Protein AF-A0A949DYC9-F1 (afdb_monomer)

Sequence (50 aa):
MKIERFEDIEAWQLARELARKVYRLTKKPEFAKDY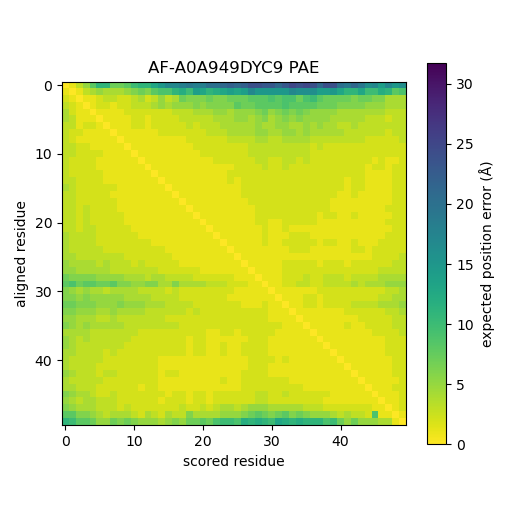GLKRQIQDAAGSSMH

Nearest PDB structures (foldseek):
  1wu0-assembly1_A  TM=5.819E-01  e=1.562E+00  Bacillus sp. PS3
  6wr4-assembly1_A  TM=6.062E-01  e=6.724E+00  Homo sapiens
  7jlo-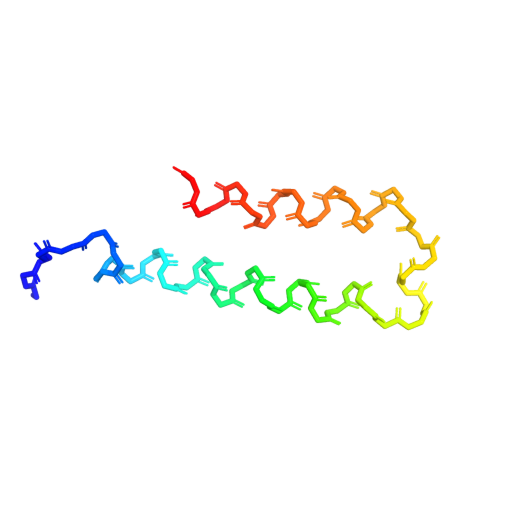assembly1_A  TM=6.187E-01  e=9.840E+00  Homo sapiens
  8tsh-assembly1_I  TM=4.752E-01  e=8.667E+00  Caldimonas thermodepolymerans

Solvent-accessible surface area (backbone atoms only — not comparable to full-atom values): 2911 Å² total; per-residue (Å²): 133,86,73,87,49,76,78,63,37,62,69,44,49,51,27,51,52,51,28,52,51,49,58,56,56,40,62,36,78,83,42,50,72,40,61,66,63,41,47,55,53,50,51,58,34,51,53,62,65,109

Radius of gyration: 13.31 Å; Cα contacts (8 Å, |Δi|>4): 28; chains: 1; bounding box: 31×14×37 Å

Foldseek 3Di:
DDDPDPCVPPQLVVLVVQLVVLVVVCPPPVNVVVPPVSVVSNVVSVVSND

Secondary structure (DSSP, 8-state):
----SGGG-HHHHHHHHHHHHHHHHTTSHHHHT-HHHHHHHHHHHHHTT-

pLDDT: mean 96.04, std 3.99, range [77.06, 98.38]

Mean predicted aligned error: 2.81 Å

Structure (mmCIF, N/CA/C/O backbone):
data_AF-A0A949DYC9-F1
#
_entry.id   AF-A0A949DYC9-F1
#
loop_
_atom_site.group_PDB
_atom_site.id
_atom_site.type_symbol
_atom_site.label_atom_id
_atom_site.label_alt_id
_atom_site.label_comp_id
_atom_site.label_asym_id
_atom_site.label_entity_id
_atom_site.label_seq_id
_atom_site.pdbx_PDB_ins_code
_atom_site.Cartn_x
_atom_site.Cartn_y
_atom_site.Cartn_z
_atom_site.occupancy
_atom_site.B_iso_or_equiv
_atom_site.auth_seq_id
_atom_site.auth_comp_id
_atom_site.auth_asym_id
_atom_site.auth_atom_id
_atom_site.pdbx_PDB_model_num
ATOM 1 N N . MET A 1 1 ? -21.214 -4.145 16.903 1.00 77.06 1 MET A N 1
ATOM 2 C CA . MET A 1 1 ? -19.988 -4.930 17.158 1.00 77.06 1 MET A CA 1
ATOM 3 C C . MET A 1 1 ? -19.128 -4.124 18.112 1.00 77.06 1 MET A C 1
ATOM 5 O O . MET A 1 1 ? -18.985 -2.930 17.882 1.00 77.06 1 MET A O 1
ATOM 9 N N . LYS A 1 2 ? -18.651 -4.711 19.210 1.00 90.00 2 LYS A N 1
ATOM 10 C CA . LYS A 1 2 ? -17.741 -4.012 20.123 1.00 90.00 2 LYS A CA 1
ATOM 11 C C . LYS A 1 2 ? -16.329 -4.134 19.545 1.00 90.00 2 LYS A C 1
ATOM 13 O O . LYS A 1 2 ? -15.921 -5.241 19.223 1.00 90.00 2 LYS A O 1
ATOM 18 N N . ILE A 1 3 ? -15.647 -3.008 19.357 1.00 95.38 3 ILE A N 1
ATOM 19 C CA . ILE A 1 3 ? -14.240 -2.963 18.944 1.00 95.38 3 ILE A CA 1
ATOM 20 C C . ILE A 1 3 ? -13.423 -3.074 20.229 1.00 95.38 3 ILE A C 1
ATOM 22 O O . ILE A 1 3 ? -13.535 -2.205 21.095 1.00 95.38 3 ILE A O 1
ATOM 26 N N . GLU A 1 4 ? -12.656 -4.148 20.383 1.00 96.50 4 GLU A N 1
ATOM 27 C CA . GLU A 1 4 ? -11.777 -4.350 21.543 1.00 96.50 4 GLU A CA 1
ATOM 28 C C . GLU A 1 4 ? -10.308 -4.145 21.174 1.00 96.50 4 GLU A C 1
ATOM 30 O O . GLU A 1 4 ? -9.475 -3.867 22.038 1.00 96.50 4 GLU A O 1
ATOM 35 N N . ARG A 1 5 ? -9.996 -4.230 19.879 1.00 95.75 5 ARG A N 1
ATOM 36 C CA . ARG A 1 5 ? -8.672 -4.019 19.308 1.00 95.75 5 ARG A CA 1
ATOM 37 C C . ARG A 1 5 ? -8.746 -3.240 18.003 1.00 95.75 5 ARG A C 1
ATOM 39 O O . ARG A 1 5 ? -9.758 -3.240 17.311 1.00 95.75 5 ARG A O 1
ATOM 46 N N 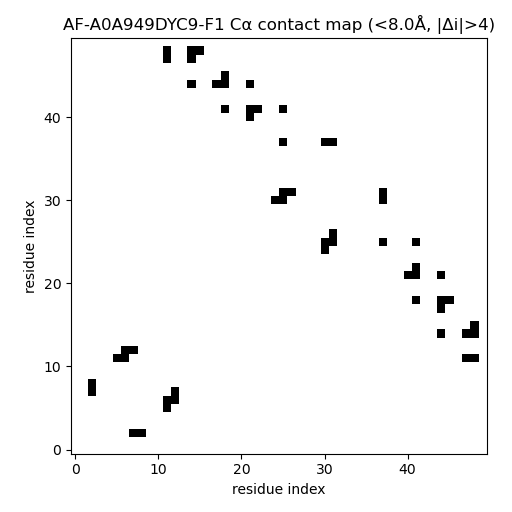. PHE A 1 6 ? -7.630 -2.627 17.622 1.00 91.44 6 PHE A N 1
ATOM 47 C CA . PHE A 1 6 ? -7.511 -1.919 16.347 1.00 91.44 6 PHE A CA 1
ATOM 48 C C . PHE A 1 6 ? -7.794 -2.831 15.144 1.00 91.44 6 PHE A C 1
ATOM 50 O O . PHE A 1 6 ? -8.439 -2.416 14.185 1.00 91.44 6 PHE A O 1
ATOM 57 N N . GLU A 1 7 ? -7.389 -4.100 15.220 1.00 94.00 7 GLU A N 1
ATOM 58 C CA . GLU A 1 7 ? -7.617 -5.068 14.149 1.00 94.00 7 GLU A CA 1
ATOM 59 C C . GLU A 1 7 ? -9.087 -5.464 13.968 1.00 94.00 7 GLU A C 1
ATOM 61 O O . GLU A 1 7 ? -9.413 -6.057 12.941 1.00 94.00 7 GLU A O 1
ATOM 66 N N . ASP A 1 8 ? -9.974 -5.124 14.910 1.00 95.88 8 ASP A N 1
ATOM 67 C CA . ASP A 1 8 ? -11.420 -5.344 14.779 1.00 95.88 8 ASP A CA 1
ATOM 68 C C . ASP A 1 8 ? -12.081 -4.298 13.867 1.00 95.88 8 ASP A C 1
ATOM 70 O O . ASP A 1 8 ? -13.224 -4.474 13.443 1.00 95.88 8 ASP A O 1
ATOM 74 N N . ILE A 1 9 ? -11.386 -3.197 13.555 1.00 95.94 9 ILE A N 1
ATOM 75 C CA . ILE A 1 9 ? -11.892 -2.158 12.659 1.00 95.94 9 ILE A CA 1
ATOM 76 C C . ILE A 1 9 ? -11.946 -2.722 11.236 1.00 95.94 9 ILE A C 1
ATOM 78 O O . ILE A 1 9 ? -10.916 -2.973 10.611 1.00 95.94 9 ILE A O 1
ATOM 82 N N . GLU A 1 10 ? -13.154 -2.860 10.690 1.00 96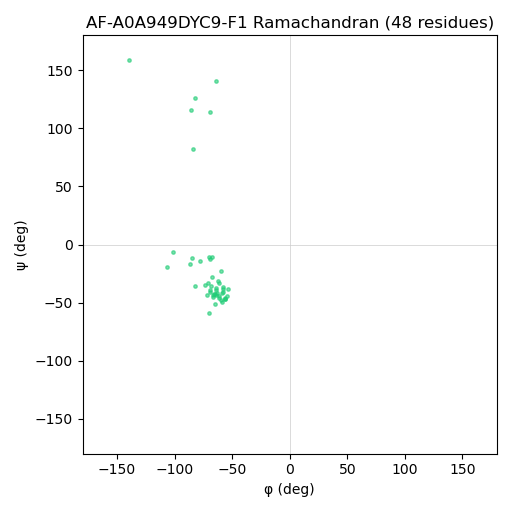.00 10 GLU A N 1
ATOM 83 C CA . GLU A 1 10 ? -13.385 -3.386 9.337 1.00 96.00 10 GLU A CA 1
ATOM 84 C C . GLU A 1 10 ? -12.587 -2.616 8.272 1.00 96.00 10 GLU A C 1
ATOM 86 O O . GLU A 1 10 ? -11.917 -3.219 7.435 1.00 96.00 10 GLU A O 1
ATOM 91 N N . ALA A 1 11 ? -12.564 -1.281 8.349 1.00 95.56 11 ALA A N 1
ATOM 92 C CA . ALA A 1 11 ? -11.777 -0.452 7.435 1.00 95.56 11 ALA A CA 1
ATOM 93 C C . ALA A 1 11 ? -10.275 -0.795 7.469 1.00 95.56 11 ALA A C 1
ATOM 95 O O . ALA A 1 11 ? -9.634 -0.851 6.418 1.00 95.56 11 ALA A O 1
ATOM 96 N N . TRP A 1 12 ? -9.718 -1.097 8.647 1.00 96.38 12 TRP A N 1
ATOM 97 C CA . TRP A 1 12 ? -8.321 -1.512 8.776 1.00 96.38 12 TRP A CA 1
ATOM 98 C C . TRP A 1 12 ? -8.081 -2.904 8.175 1.00 96.38 12 TRP A C 1
ATOM 100 O O . TRP A 1 12 ? -7.089 -3.128 7.476 1.00 96.38 12 TRP A O 1
ATOM 110 N N . GLN A 1 13 ? -9.009 -3.841 8.385 1.00 96.88 13 GLN A N 1
ATOM 111 C CA . GLN A 1 13 ? -8.942 -5.176 7.785 1.00 96.88 13 GLN A CA 1
ATOM 112 C C . GLN A 1 13 ? -8.970 -5.105 6.251 1.00 96.88 13 GLN A C 1
ATOM 114 O O . GLN A 1 13 ? -8.157 -5.754 5.583 1.00 96.88 13 GLN A O 1
ATOM 119 N N . LEU A 1 14 ? -9.854 -4.273 5.694 1.00 97.62 14 LEU A N 1
ATOM 120 C CA . LEU A 1 14 ? -9.964 -4.031 4.255 1.00 97.62 14 LEU A CA 1
ATOM 121 C C . LEU A 1 14 ? -8.706 -3.353 3.697 1.00 97.62 14 LEU A C 1
ATOM 123 O O . LEU A 1 14 ? -8.187 -3.7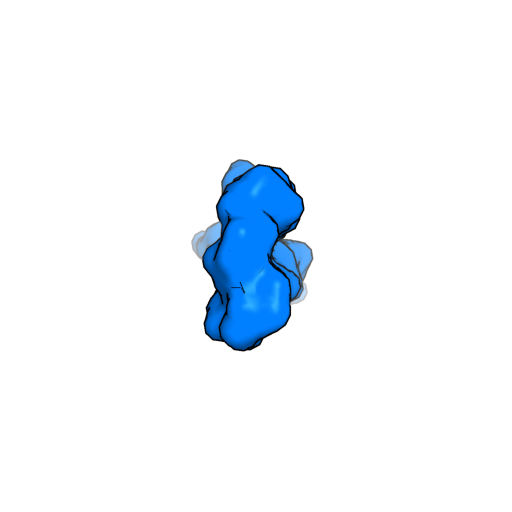86 2.665 1.00 97.62 14 LEU A O 1
ATOM 127 N N . ALA A 1 15 ? -8.153 -2.356 4.397 1.00 97.75 15 ALA A N 1
ATOM 128 C CA . ALA A 1 15 ? -6.883 -1.728 4.028 1.00 97.75 15 ALA A CA 1
ATOM 129 C C . ALA A 1 15 ? -5.736 -2.753 3.996 1.00 97.75 15 ALA A C 1
ATOM 131 O O . ALA A 1 15 ? -4.944 -2.789 3.050 1.00 97.75 15 ALA A O 1
ATOM 132 N N . ARG A 1 16 ? -5.690 -3.670 4.970 1.00 97.44 16 ARG A N 1
ATOM 133 C CA . ARG A 1 16 ? -4.713 -4.766 5.005 1.00 97.44 16 ARG A CA 1
ATOM 134 C C . ARG A 1 16 ? -4.876 -5.742 3.844 1.00 97.44 16 ARG A C 1
ATOM 136 O O . ARG A 1 16 ? -3.879 -6.223 3.294 1.00 97.44 16 ARG A O 1
ATOM 143 N N . GLU A 1 17 ? -6.106 -6.054 3.449 1.00 98.19 17 GLU A N 1
ATOM 144 C CA . GLU A 1 17 ? -6.370 -6.883 2.271 1.00 98.19 17 GLU A CA 1
ATOM 145 C C . GLU A 1 17 ? -5.940 -6.181 0.974 1.00 98.19 17 GLU A C 1
ATOM 147 O O . GLU A 1 17 ? -5.279 -6.796 0.127 1.00 98.19 17 GLU A O 1
ATOM 152 N N . LEU A 1 18 ? -6.252 -4.890 0.837 1.00 98.12 18 LEU A N 1
ATOM 153 C CA . LEU A 1 18 ? -5.831 -4.057 -0.287 1.00 98.12 18 LEU A CA 1
ATOM 154 C C . LEU A 1 18 ? -4.303 -4.013 -0.400 1.00 98.12 18 LEU A C 1
ATOM 156 O O . LEU A 1 18 ? -3.762 -4.314 -1.466 1.00 98.12 18 LEU A O 1
ATOM 160 N N . ALA A 1 19 ? -3.599 -3.740 0.700 1.00 98.06 19 ALA A N 1
ATOM 161 C CA . ALA A 1 19 ? -2.141 -3.733 0.729 1.00 98.06 19 ALA A CA 1
ATOM 162 C C . ALA A 1 19 ? -1.570 -5.075 0.249 1.00 98.06 19 ALA A C 1
ATOM 164 O O . ALA A 1 19 ? -0.734 -5.116 -0.655 1.00 98.06 19 ALA A O 1
ATOM 165 N N . ARG A 1 20 ? -2.088 -6.205 0.747 1.00 98.25 20 ARG A N 1
ATOM 166 C CA . ARG A 1 20 ? -1.683 -7.543 0.274 1.00 98.25 20 ARG A CA 1
ATOM 167 C C . ARG A 1 20 ? -1.913 -7.733 -1.227 1.00 98.25 20 ARG A C 1
ATOM 169 O O . ARG A 1 20 ? -1.065 -8.328 -1.895 1.00 98.25 20 ARG A O 1
ATOM 176 N N . LYS A 1 21 ? -3.031 -7.247 -1.780 1.00 98.38 21 LYS A N 1
ATOM 177 C CA . LYS A 1 21 ? -3.299 -7.287 -3.231 1.00 98.38 21 LYS A CA 1
ATOM 178 C C . LYS A 1 21 ? -2.253 -6.483 -4.008 1.00 98.38 21 LYS A C 1
ATOM 180 O O . LYS A 1 21 ? -1.685 -7.022 -4.956 1.00 98.38 21 LYS A O 1
ATOM 185 N N . VAL A 1 22 ? -1.931 -5.267 -3.566 1.00 98.31 22 VAL A N 1
ATOM 186 C CA . VAL A 1 22 ? -0.897 -4.413 -4.179 1.00 98.31 22 VAL A CA 1
ATOM 187 C C . VAL A 1 22 ? 0.474 -5.092 -4.157 1.00 98.31 22 VAL A C 1
ATOM 189 O O . VAL A 1 22 ? 1.131 -5.197 -5.196 1.00 98.31 22 VAL A O 1
ATOM 192 N N . TYR A 1 23 ? 0.886 -5.652 -3.017 1.00 98.00 23 TYR A N 1
ATOM 193 C CA . TYR A 1 23 ? 2.147 -6.394 -2.907 1.00 98.00 23 TYR A CA 1
ATOM 194 C C . TYR A 1 23 ? 2.199 -7.625 -3.825 1.00 98.00 23 TYR A C 1
ATOM 196 O O . TYR A 1 23 ? 3.267 -7.972 -4.321 1.00 98.00 23 TYR A O 1
ATOM 204 N N . ARG A 1 24 ? 1.069 -8.298 -4.085 1.00 98.38 24 ARG A N 1
ATOM 205 C CA . ARG A 1 24 ? 1.017 -9.409 -5.053 1.00 98.38 24 ARG A CA 1
ATOM 206 C C . ARG A 1 24 ? 1.133 -8.926 -6.497 1.00 98.38 24 ARG A C 1
ATOM 208 O O . ARG A 1 24 ? 1.867 -9.530 -7.271 1.00 98.38 24 ARG A O 1
ATOM 215 N N . LEU A 1 25 ? 0.435 -7.850 -6.861 1.00 98.19 25 LEU A N 1
ATOM 216 C CA . LEU A 1 25 ? 0.470 -7.296 -8.220 1.00 98.19 25 LEU A CA 1
ATOM 217 C C . LEU A 1 25 ? 1.862 -6.775 -8.585 1.00 98.19 25 LEU A C 1
ATOM 219 O O . LEU A 1 25 ? 2.378 -7.091 -9.652 1.00 98.19 25 LEU A O 1
ATOM 223 N N . THR A 1 26 ? 2.500 -6.062 -7.662 1.00 98.38 26 THR A N 1
ATOM 224 C CA . THR A 1 26 ? 3.842 -5.487 -7.848 1.00 98.38 26 THR A CA 1
ATOM 225 C C . THR A 1 26 ? 4.976 -6.518 -7.886 1.00 98.38 26 THR A C 1
ATOM 227 O O . THR A 1 26 ? 6.099 -6.182 -8.255 1.00 98.38 26 THR A O 1
ATOM 230 N N . LYS A 1 27 ? 4.708 -7.783 -7.530 1.00 97.88 27 LYS A N 1
ATOM 231 C CA . LYS A 1 27 ? 5.651 -8.904 -7.690 1.00 97.88 27 LYS A CA 1
ATOM 232 C C . LYS A 1 27 ? 5.617 -9.536 -9.084 1.00 97.88 27 LYS A C 1
ATOM 234 O O . LYS A 1 27 ? 6.490 -10.346 -9.386 1.00 97.88 27 LYS A O 1
ATOM 239 N N . LYS A 1 28 ? 4.631 -9.209 -9.927 1.00 97.94 28 LYS A N 1
ATOM 240 C CA . LYS A 1 28 ? 4.564 -9.742 -11.296 1.00 97.94 28 LYS A CA 1
ATOM 241 C C . LYS A 1 28 ? 5.776 -9.258 -12.106 1.00 97.94 28 LYS A C 1
ATOM 243 O O . LYS A 1 28 ? 6.135 -8.095 -11.953 1.00 97.94 28 LYS A O 1
ATOM 248 N N . PRO A 1 29 ? 6.383 -10.088 -12.976 1.00 95.88 29 PRO A N 1
ATOM 249 C CA . PRO A 1 29 ? 7.652 -9.764 -13.640 1.00 95.88 29 PRO A CA 1
ATOM 250 C C . PRO A 1 29 ? 7.679 -8.422 -14.384 1.00 95.88 29 PRO A C 1
ATOM 252 O O . PRO A 1 29 ? 8.690 -7.726 -14.342 1.00 95.88 29 PRO A O 1
ATOM 255 N N . GLU A 1 30 ? 6.574 -8.055 -15.034 1.00 93.50 30 GLU A N 1
ATOM 256 C CA . GLU A 1 30 ? 6.439 -6.795 -15.779 1.00 93.50 30 GLU A CA 1
ATOM 257 C C . GLU A 1 30 ? 6.415 -5.571 -14.853 1.00 93.50 30 GLU A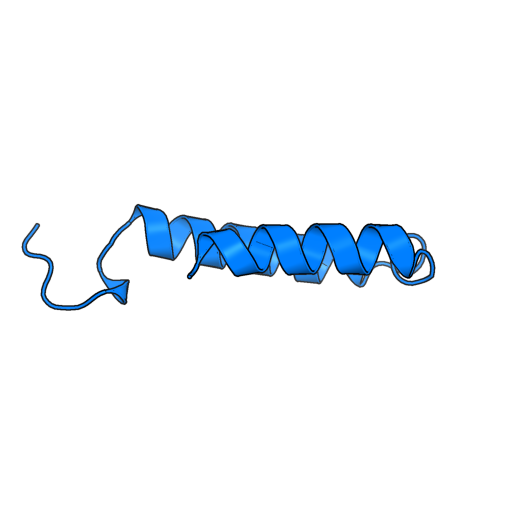 C 1
ATOM 259 O O . GLU A 1 30 ? 7.057 -4.568 -15.140 1.00 93.50 30 GLU A O 1
ATOM 264 N N . PHE A 1 31 ? 5.750 -5.675 -13.699 1.00 97.19 31 PHE A N 1
ATOM 265 C CA . PHE A 1 31 ? 5.658 -4.592 -12.713 1.00 97.19 31 PHE A CA 1
ATOM 266 C C . PHE A 1 31 ? 6.907 -4.547 -11.816 1.00 97.19 31 PHE A C 1
ATOM 268 O O . PHE A 1 31 ? 7.403 -3.489 -11.453 1.00 97.19 31 PHE A O 1
ATOM 275 N N . ALA A 1 32 ? 7.488 -5.696 -11.473 1.00 97.38 32 ALA A N 1
ATOM 276 C CA . ALA A 1 32 ? 8.584 -5.785 -10.509 1.00 97.38 32 ALA A CA 1
ATOM 277 C C . ALA A 1 32 ? 9.842 -4.986 -10.907 1.00 97.38 32 ALA A C 1
ATOM 279 O O . ALA A 1 32 ? 10.633 -4.642 -10.022 1.00 97.38 32 ALA A O 1
ATOM 280 N N . LYS A 1 33 ? 10.008 -4.706 -1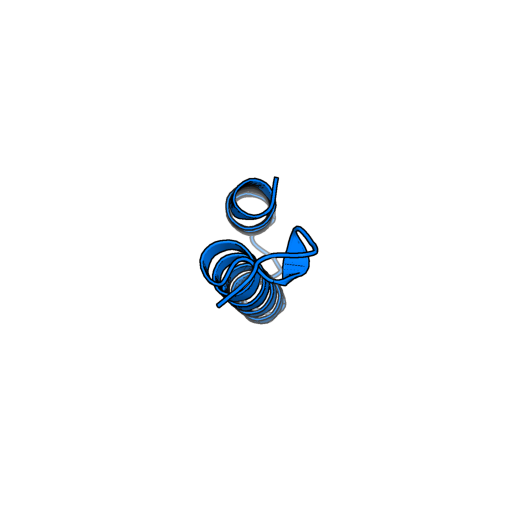2.209 1.00 97.38 33 LYS A N 1
ATOM 281 C CA . LYS A 1 33 ? 11.103 -3.912 -12.788 1.00 97.38 33 LYS A CA 1
ATOM 282 C C . LYS A 1 33 ? 10.832 -2.404 -12.792 1.00 97.38 33 LYS A C 1
ATOM 284 O O . LYS A 1 33 ? 11.777 -1.633 -12.913 1.00 97.38 33 LYS A O 1
ATOM 289 N N . ASP A 1 34 ? 9.582 -1.977 -12.624 1.00 97.38 34 ASP A N 1
ATOM 290 C CA . ASP A 1 34 ? 9.242 -0.568 -12.436 1.00 97.38 34 ASP A CA 1
ATOM 291 C C . ASP A 1 34 ? 9.403 -0.197 -10.959 1.00 97.38 34 ASP A C 1
ATOM 293 O O . ASP A 1 34 ? 8.460 -0.212 -10.165 1.00 97.38 34 ASP A O 1
ATOM 297 N N . TYR A 1 35 ? 10.645 0.083 -10.565 1.00 96.88 35 TYR A N 1
ATOM 298 C CA . TYR A 1 35 ? 10.992 0.371 -9.174 1.00 96.88 35 TYR A CA 1
ATOM 299 C C . TYR A 1 35 ? 10.304 1.629 -8.631 1.00 96.88 35 TYR A C 1
ATOM 301 O O . TYR A 1 35 ? 10.002 1.677 -7.437 1.00 96.88 35 TYR A O 1
ATOM 309 N N . GLY A 1 36 ? 10.052 2.625 -9.487 1.00 98.06 36 GLY A N 1
ATOM 310 C CA . GLY A 1 36 ? 9.414 3.882 -9.104 1.00 98.06 36 GLY A CA 1
ATOM 311 C C . GLY A 1 36 ? 7.943 3.675 -8.770 1.00 98.06 36 GLY A C 1
ATOM 312 O O . GLY A 1 36 ? 7.533 3.895 -7.627 1.00 98.06 36 GLY A O 1
ATOM 313 N N . LEU A 1 37 ? 7.171 3.169 -9.736 1.00 97.62 37 LEU 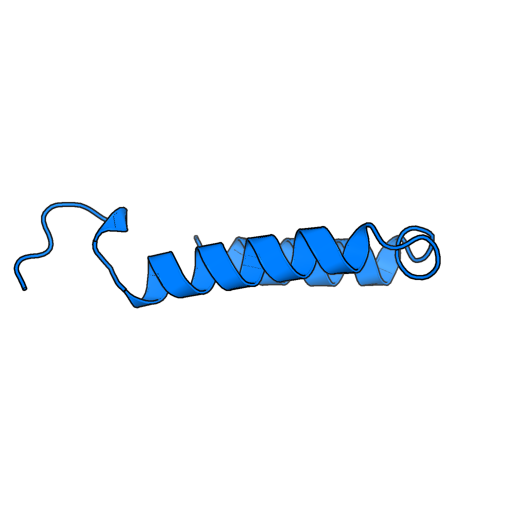A N 1
ATOM 314 C CA . LEU A 1 37 ? 5.742 2.925 -9.557 1.00 97.62 37 LEU A CA 1
ATOM 315 C C . LEU A 1 37 ? 5.487 1.882 -8.466 1.00 97.62 37 LEU A C 1
ATOM 317 O O . LEU A 1 37 ? 4.604 2.068 -7.629 1.00 97.62 37 LEU A O 1
ATOM 321 N N . LYS A 1 38 ? 6.288 0.806 -8.428 1.00 98.31 38 LYS A N 1
ATOM 322 C CA . LYS A 1 38 ? 6.196 -0.234 -7.393 1.00 98.31 38 LYS A CA 1
ATOM 323 C C . LYS A 1 38 ? 6.339 0.351 -5.994 1.00 98.31 38 LYS A C 1
ATOM 325 O O . LYS A 1 38 ? 5.566 -0.017 -5.114 1.00 98.31 38 LYS A O 1
ATOM 330 N N . ARG A 1 39 ? 7.330 1.220 -5.779 1.00 98.19 39 ARG A N 1
ATOM 331 C CA . ARG A 1 39 ? 7.567 1.833 -4.470 1.00 98.19 39 ARG A CA 1
ATOM 332 C C . ARG A 1 39 ? 6.403 2.735 -4.079 1.00 98.19 39 ARG A C 1
ATOM 334 O O . ARG A 1 39 ? 5.816 2.530 -3.026 1.00 98.19 39 ARG A O 1
ATOM 341 N N . GLN A 1 40 ? 6.013 3.650 -4.967 1.00 98.19 40 GLN A N 1
ATOM 342 C CA . GLN A 1 40 ? 4.922 4.594 -4.710 1.00 98.19 40 GLN A CA 1
ATOM 343 C C . GLN A 1 40 ? 3.615 3.888 -4.339 1.00 98.19 40 GLN A C 1
ATOM 345 O O . GLN A 1 40 ? 2.969 4.261 -3.362 1.00 98.19 40 GLN A O 1
ATOM 350 N N . ILE A 1 41 ? 3.234 2.844 -5.081 1.00 98.12 41 ILE A N 1
ATOM 351 C CA . ILE A 1 41 ? 1.979 2.138 -4.815 1.00 98.12 41 ILE A CA 1
ATOM 352 C C . ILE A 1 41 ? 2.052 1.267 -3.551 1.00 98.12 41 ILE A C 1
ATOM 354 O O . ILE A 1 41 ? 1.061 1.168 -2.830 1.00 98.12 41 ILE A O 1
ATOM 358 N N . GLN A 1 42 ? 3.203 0.652 -3.249 1.00 98.25 42 GLN A N 1
ATOM 359 C CA . GLN A 1 42 ? 3.392 -0.107 -2.006 1.00 98.25 42 GLN A CA 1
ATOM 360 C C . GLN A 1 42 ? 3.345 0.809 -0.776 1.00 98.25 42 GLN A C 1
ATOM 362 O O . GLN A 1 42 ? 2.682 0.459 0.201 1.00 98.25 42 GLN A O 1
ATOM 367 N N . ASP A 1 43 ? 3.980 1.981 -0.848 1.00 98.19 43 ASP A N 1
ATOM 368 C CA . ASP A 1 43 ? 3.999 2.974 0.231 1.00 98.19 43 ASP A CA 1
ATOM 369 C C . ASP A 1 43 ? 2.597 3.566 0.460 1.00 98.19 43 ASP A C 1
ATOM 371 O O . ASP A 1 43 ? 2.119 3.601 1.595 1.00 98.19 43 ASP A O 1
ATOM 375 N N . ALA A 1 44 ? 1.883 3.936 -0.611 1.00 98.00 44 ALA A N 1
ATOM 376 C CA . ALA A 1 44 ? 0.508 4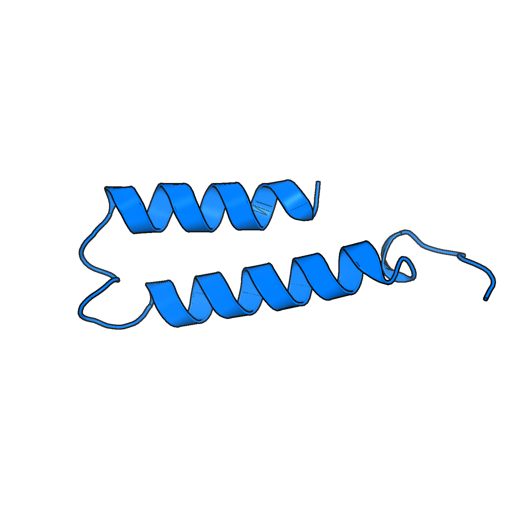.439 -0.529 1.00 98.00 44 ALA A CA 1
ATOM 377 C C . ALA A 1 44 ? -0.483 3.391 0.011 1.00 98.00 44 ALA A C 1
ATOM 379 O O . ALA A 1 44 ? -1.395 3.710 0.770 1.00 98.00 44 ALA A O 1
ATOM 380 N N . ALA A 1 45 ? -0.309 2.116 -0.346 1.00 97.62 45 ALA A N 1
ATOM 381 C CA . ALA A 1 45 ? -1.138 1.053 0.212 1.00 97.62 45 ALA A CA 1
ATOM 382 C C . ALA A 1 45 ? -0.808 0.780 1.691 1.00 97.62 45 ALA A C 1
ATOM 384 O O . ALA A 1 45 ? -1.696 0.441 2.473 1.00 97.62 45 ALA A O 1
ATOM 385 N N . GLY A 1 46 ? 0.461 0.934 2.084 1.00 96.50 46 GLY A N 1
ATOM 386 C CA . GLY A 1 46 ? 0.917 0.820 3.469 1.00 96.50 46 GLY A CA 1
ATOM 387 C C . GLY A 1 46 ? 0.412 1.942 4.378 1.00 96.50 46 GLY A C 1
ATOM 388 O O . GLY A 1 46 ? 0.093 1.683 5.540 1.00 96.50 46 GLY A O 1
ATOM 389 N N . SER A 1 47 ? 0.299 3.167 3.858 1.00 96.75 47 SER A N 1
ATOM 390 C CA . SER A 1 47 ? -0.173 4.324 4.630 1.00 96.75 47 SER A CA 1
ATOM 391 C C . SER A 1 47 ? -1.641 4.213 5.031 1.00 96.75 47 SER A C 1
ATOM 393 O O . SER A 1 47 ? -2.008 4.701 6.085 1.00 96.75 47 SER A O 1
ATOM 395 N N . SER A 1 48 ? -2.466 3.495 4.262 1.00 93.56 48 SER A N 1
ATOM 396 C CA . SER A 1 48 ? -3.881 3.265 4.606 1.00 93.56 48 SER A CA 1
ATOM 397 C C . SER A 1 48 ? -4.079 2.378 5.848 1.00 93.56 48 SER A C 1
ATOM 399 O O . SER A 1 48 ? -5.202 2.232 6.322 1.00 93.56 48 SER A O 1
ATOM 401 N N . MET A 1 49 ? -3.014 1.737 6.343 1.00 89.62 49 MET A N 1
ATOM 402 C CA . MET A 1 49 ? -3.025 0.922 7.565 1.00 89.62 49 MET A CA 1
ATOM 403 C C . MET A 1 49 ? -2.424 1.637 8.790 1.00 89.62 49 MET A C 1
ATOM 405 O O . MET A 1 49 ? -2.448 1.036 9.867 1.00 89.62 49 MET A O 1
ATOM 409 N N . HIS A 1 50 ? -1.848 2.835 8.613 1.00 81.69 50 HIS A N 1
ATOM 410 C CA . HIS A 1 50 ? -1.251 3.668 9.667 1.00 81.69 50 HIS A CA 1
ATOM 411 C C . HIS A 1 50 ? -2.223 4.772 10.083 1.00 81.69 50 HIS A C 1
ATOM 413 O O . HIS A 1 50 ? -2.270 5.058 11.298 1.00 81.69 50 HIS A O 1
#